Protein AF-A0A4Z1AAK5-F1 (afdb_monomer)

Structure (mmCIF, N/CA/C/O backbone):
data_AF-A0A4Z1AAK5-F1
#
_entry.id   AF-A0A4Z1AAK5-F1
#
loop_
_atom_site.group_PDB
_atom_site.id
_atom_site.type_symbol
_atom_site.label_atom_id
_atom_site.label_alt_id
_atom_site.label_comp_id
_atom_site.label_asym_id
_atom_site.label_entity_id
_atom_site.label_seq_id
_atom_site.pdbx_PDB_ins_code
_atom_site.Cartn_x
_atom_site.Cartn_y
_atom_site.Cartn_z
_atom_site.occupancy
_atom_site.B_iso_or_equiv
_atom_site.auth_seq_id
_atom_site.auth_comp_id
_atom_site.auth_asym_id
_atom_site.auth_atom_id
_atom_site.pdbx_PDB_model_num
ATOM 1 N N . MET A 1 1 ? -1.804 -6.717 3.690 1.00 73.00 1 MET A N 1
ATOM 2 C CA . MET A 1 1 ? -0.512 -7.376 3.401 1.00 73.00 1 MET A CA 1
ATOM 3 C C . MET A 1 1 ? -0.546 -8.229 2.137 1.00 73.00 1 MET A C 1
ATOM 5 O O . MET A 1 1 ? 0.458 -8.259 1.451 1.00 73.00 1 MET A O 1
ATOM 9 N N . PHE A 1 2 ? -1.682 -8.836 1.766 1.00 84.19 2 PHE A N 1
ATOM 10 C CA . PHE A 1 2 ? -1.822 -9.650 0.545 1.00 84.19 2 PHE A CA 1
ATOM 11 C C . PHE A 1 2 ? -1.191 -9.050 -0.728 1.00 84.19 2 PHE A C 1
ATOM 13 O O . PHE A 1 2 ? -0.288 -9.657 -1.293 1.00 84.19 2 PHE A O 1
ATOM 20 N N . GLY A 1 3 ? -1.591 -7.836 -1.131 1.00 85.12 3 GLY A N 1
ATOM 21 C CA . GLY A 1 3 ? -1.075 -7.220 -2.362 1.00 85.12 3 GLY A CA 1
ATOM 22 C C . GLY A 1 3 ? 0.445 -7.017 -2.378 1.00 85.12 3 GLY A C 1
ATOM 23 O O . GLY A 1 3 ? 1.056 -7.097 -3.437 1.00 85.12 3 GLY A O 1
ATOM 24 N N . PHE A 1 4 ? 1.077 -6.838 -1.211 1.00 88.38 4 PHE A N 1
ATOM 25 C CA . PHE A 1 4 ? 2.538 -6.776 -1.116 1.00 88.38 4 PHE A CA 1
ATOM 26 C C . PHE A 1 4 ? 3.176 -8.115 -1.449 1.00 88.38 4 PHE A C 1
ATOM 28 O O . PHE A 1 4 ? 4.042 -8.165 -2.310 1.00 88.38 4 PHE A O 1
ATOM 35 N N . TYR A 1 5 ? 2.730 -9.194 -0.800 1.00 91.06 5 TYR A N 1
ATOM 36 C CA . TYR A 1 5 ? 3.295 -10.522 -1.022 1.00 91.06 5 TYR A CA 1
ATOM 37 C C . TYR A 1 5 ? 3.118 -10.971 -2.466 1.00 91.06 5 TYR A C 1
ATOM 39 O O . TYR A 1 5 ? 4.067 -11.467 -3.058 1.00 91.06 5 TYR A O 1
ATOM 47 N N . LEU A 1 6 ? 1.943 -10.736 -3.056 1.00 93.06 6 LEU A N 1
ATOM 48 C CA . LEU A 1 6 ? 1.704 -11.081 -4.454 1.00 93.06 6 LEU A CA 1
ATOM 49 C C . LEU A 1 6 ? 2.644 -10.313 -5.394 1.00 93.06 6 LEU A C 1
ATOM 51 O O . LEU A 1 6 ? 3.267 -10.919 -6.260 1.00 93.06 6 LEU A O 1
ATOM 55 N N . SER A 1 7 ? 2.818 -9.007 -5.172 1.00 92.25 7 SER A N 1
ATOM 56 C CA . SER A 1 7 ? 3.770 -8.194 -5.945 1.00 92.25 7 SER A CA 1
ATOM 57 C C . SER A 1 7 ? 5.213 -8.644 -5.727 1.00 92.25 7 SER A C 1
ATOM 59 O O . SER A 1 7 ? 5.988 -8.707 -6.671 1.00 92.25 7 SER A O 1
ATOM 61 N N . PHE A 1 8 ? 5.576 -8.983 -4.491 1.00 92.56 8 PHE A N 1
ATOM 62 C CA . PHE A 1 8 ? 6.912 -9.442 -4.130 1.00 92.56 8 PHE A CA 1
ATOM 63 C C . PHE A 1 8 ? 7.251 -10.774 -4.802 1.00 92.56 8 PHE A C 1
ATOM 65 O O . PHE A 1 8 ? 8.303 -10.889 -5.422 1.00 92.56 8 PHE A O 1
ATOM 72 N N . PHE A 1 9 ? 6.349 -11.757 -4.744 1.00 94.25 9 PHE A N 1
ATOM 73 C CA . PHE A 1 9 ? 6.532 -13.031 -5.436 1.00 94.25 9 PHE A CA 1
ATOM 74 C C . PHE A 1 9 ? 6.573 -12.853 -6.949 1.00 94.25 9 PHE A C 1
ATOM 76 O O . PHE A 1 9 ? 7.401 -13.479 -7.602 1.00 94.25 9 PHE A O 1
ATOM 83 N N . TRP A 1 10 ? 5.741 -11.969 -7.504 1.00 94.19 10 TRP A N 1
ATOM 84 C CA . TRP A 1 10 ? 5.800 -11.635 -8.923 1.00 94.19 10 TRP A CA 1
ATOM 85 C C . TRP A 1 10 ? 7.179 -11.076 -9.294 1.00 94.19 10 TRP A C 1
ATOM 87 O O . TRP A 1 10 ? 7.824 -11.617 -10.189 1.00 94.19 10 TRP A O 1
ATOM 97 N N . ILE A 1 11 ? 7.676 -10.079 -8.554 1.00 92.94 11 ILE A N 1
ATOM 98 C CA . ILE A 1 11 ? 9.017 -9.513 -8.756 1.00 92.94 11 ILE A CA 1
ATOM 99 C C . ILE A 1 11 ? 10.083 -10.610 -8.689 1.00 92.94 11 ILE A C 1
ATOM 101 O O . ILE A 1 11 ? 10.937 -10.690 -9.570 1.00 92.94 11 ILE A O 1
ATOM 105 N N . LEU A 1 12 ? 10.006 -11.480 -7.683 1.00 93.00 12 LEU A N 1
ATOM 106 C CA . LEU A 1 12 ? 10.970 -12.552 -7.463 1.00 93.00 12 LEU A CA 1
ATOM 107 C C . LEU A 1 12 ? 10.991 -13.534 -8.641 1.00 93.00 12 LEU A C 1
ATOM 109 O O . LEU A 1 12 ? 12.062 -13.824 -9.160 1.00 93.00 12 LEU A O 1
ATOM 113 N N . ILE A 1 13 ? 9.825 -13.959 -9.135 1.00 92.12 13 ILE A N 1
ATOM 114 C CA . ILE A 1 13 ? 9.711 -14.811 -10.329 1.00 92.12 13 ILE A CA 1
ATOM 115 C C . ILE A 1 13 ? 10.283 -14.101 -11.562 1.00 92.12 13 ILE A C 1
ATOM 117 O O . ILE A 1 13 ? 11.046 -14.702 -12.316 1.00 92.12 13 ILE A O 1
ATOM 121 N N . THR A 1 14 ? 9.960 -12.819 -11.768 1.00 90.19 14 THR A N 1
ATOM 122 C CA . THR A 1 14 ? 10.476 -12.062 -12.921 1.00 90.19 14 THR A CA 1
ATOM 123 C C . THR A 1 14 ? 11.981 -11.846 -12.869 1.00 90.19 14 THR A C 1
ATOM 125 O O . THR A 1 14 ? 12.604 -11.791 -13.922 1.00 90.19 14 THR A O 1
ATOM 128 N N . LEU A 1 15 ? 12.576 -11.763 -11.678 1.00 91.38 15 LEU A N 1
ATOM 129 C CA . LEU A 1 15 ? 14.010 -11.537 -11.499 1.00 91.38 15 LEU A CA 1
ATOM 130 C C . LEU A 1 15 ? 14.851 -12.746 -11.935 1.00 91.38 15 LEU A C 1
ATOM 132 O O . LEU A 1 15 ? 15.980 -12.571 -12.380 1.00 91.38 15 LEU A O 1
ATOM 136 N N . PHE A 1 16 ? 14.290 -13.958 -11.871 1.00 91.06 16 PHE A N 1
ATOM 137 C CA . PHE A 1 16 ? 14.925 -15.179 -12.383 1.00 91.06 16 PHE A CA 1
ATOM 138 C C . PHE A 1 16 ? 14.663 -15.435 -13.877 1.00 91.06 16 PHE A C 1
ATOM 140 O O . PHE A 1 16 ? 15.160 -16.416 -14.428 1.00 91.06 16 PHE A O 1
ATOM 147 N N . SER A 1 17 ? 13.890 -14.576 -14.547 1.00 90.44 17 SER A N 1
ATOM 148 C CA . SER A 1 17 ? 13.634 -14.691 -15.983 1.00 90.44 17 SER A CA 1
ATOM 149 C C . SER A 1 17 ? 14.787 -14.107 -16.797 1.00 90.44 17 SER A C 1
ATOM 151 O O . SER A 1 17 ? 15.288 -13.024 -16.500 1.00 90.44 17 SER A O 1
ATOM 153 N N . SER A 1 18 ? 15.148 -14.766 -17.899 1.00 87.50 18 SER A N 1
ATOM 154 C CA . SER A 1 18 ? 16.110 -14.236 -18.876 1.00 87.50 18 SER A CA 1
ATOM 155 C C . SER A 1 18 ? 15.623 -12.962 -19.579 1.00 87.50 18 SER A C 1
ATOM 157 O O . SER A 1 18 ? 16.427 -12.238 -20.156 1.00 87.50 18 SER A O 1
ATOM 159 N N . ALA A 1 19 ? 14.321 -12.667 -19.514 1.00 88.31 19 ALA A N 1
ATOM 160 C CA . ALA A 1 19 ? 13.714 -11.459 -20.071 1.00 88.31 19 ALA A CA 1
ATOM 161 C C . ALA A 1 19 ? 13.717 -10.262 -19.097 1.00 88.31 19 ALA A C 1
ATOM 163 O O . ALA A 1 19 ? 13.088 -9.237 -19.378 1.00 88.31 19 ALA A O 1
ATOM 164 N N . PHE A 1 20 ? 14.377 -10.378 -17.939 1.00 92.19 20 PHE A N 1
ATOM 165 C CA . PHE A 1 20 ? 14.402 -9.307 -16.952 1.00 92.19 20 PHE A CA 1
ATOM 166 C C . PHE A 1 20 ? 15.165 -8.080 -17.465 1.00 92.19 20 PHE A C 1
ATOM 168 O O . PHE A 1 20 ? 16.324 -8.142 -17.864 1.00 92.19 20 PHE A O 1
ATOM 175 N N . SER A 1 21 ? 14.498 -6.936 -17.394 1.00 91.75 21 SER A N 1
ATOM 176 C CA . SER A 1 21 ? 15.022 -5.620 -17.747 1.00 91.75 21 SER A CA 1
ATOM 177 C C . SER A 1 21 ? 14.728 -4.641 -16.616 1.00 91.75 21 SER A C 1
ATOM 179 O O . SER A 1 21 ? 13.571 -4.377 -16.282 1.00 91.75 21 SER A O 1
ATOM 181 N N . TRP A 1 22 ? 15.778 -4.109 -15.995 1.00 87.62 22 TRP A N 1
ATOM 182 C CA . TRP A 1 22 ? 15.642 -3.049 -15.001 1.00 87.62 22 TRP A CA 1
ATOM 183 C C . TRP A 1 22 ? 15.500 -1.688 -15.698 1.00 87.62 22 TRP A C 1
ATOM 185 O O . TRP A 1 22 ? 16.298 -1.409 -16.593 1.00 87.62 22 TRP A O 1
ATOM 195 N N . PRO A 1 23 ? 14.565 -0.805 -15.291 1.00 89.88 23 PRO A N 1
ATOM 196 C CA . PRO A 1 23 ? 13.531 -0.951 -14.254 1.00 89.88 23 PRO A CA 1
ATOM 197 C C . PRO A 1 23 ? 12.174 -1.442 -14.799 1.00 89.88 23 PRO A C 1
ATOM 199 O O . PRO A 1 23 ? 11.232 -1.653 -14.034 1.00 89.88 23 PRO A O 1
ATOM 202 N N . THR A 1 24 ? 12.056 -1.627 -16.114 1.00 90.50 24 THR A N 1
ATOM 203 C CA . THR A 1 24 ? 10.810 -1.911 -16.847 1.00 90.50 24 THR A CA 1
ATOM 204 C C . THR A 1 24 ? 10.061 -3.143 -16.350 1.00 90.50 24 THR A C 1
ATOM 206 O O . THR A 1 24 ? 8.837 -3.123 -16.247 1.00 90.50 24 THR A O 1
ATOM 209 N N . SER A 1 25 ? 10.777 -4.195 -15.961 1.00 91.88 25 SER A N 1
ATOM 210 C CA . SER A 1 25 ? 10.184 -5.443 -15.461 1.00 91.88 25 SER A CA 1
ATOM 211 C C . SER A 1 25 ? 9.523 -5.299 -14.087 1.00 91.88 25 SER A C 1
ATOM 213 O O . SER A 1 25 ? 8.700 -6.130 -13.714 1.00 91.88 25 SER A O 1
ATOM 215 N N . LEU A 1 26 ? 9.836 -4.234 -13.342 1.00 92.56 26 LEU A N 1
ATOM 216 C CA . LEU A 1 26 ? 9.198 -3.936 -12.058 1.00 92.56 26 LEU A CA 1
ATOM 217 C C . LEU A 1 26 ? 7.925 -3.099 -12.194 1.00 92.56 26 LEU A C 1
ATOM 219 O O . LEU A 1 26 ? 7.155 -3.014 -11.238 1.00 92.56 26 LEU A O 1
ATOM 223 N N . ILE A 1 27 ? 7.674 -2.501 -13.361 1.00 92.62 27 ILE A N 1
ATOM 224 C CA . ILE A 1 27 ? 6.512 -1.633 -13.571 1.00 92.62 27 ILE A CA 1
ATOM 225 C C . ILE A 1 27 ? 5.195 -2.402 -13.355 1.00 92.62 27 ILE A C 1
ATOM 227 O O . ILE A 1 27 ? 4.399 -1.941 -12.536 1.00 92.62 27 ILE A O 1
ATOM 231 N N . PRO A 1 28 ? 4.950 -3.579 -13.975 1.00 93.94 28 PRO A N 1
ATOM 232 C CA . PRO A 1 28 ? 3.685 -4.296 -13.791 1.00 93.94 28 PRO A CA 1
ATOM 233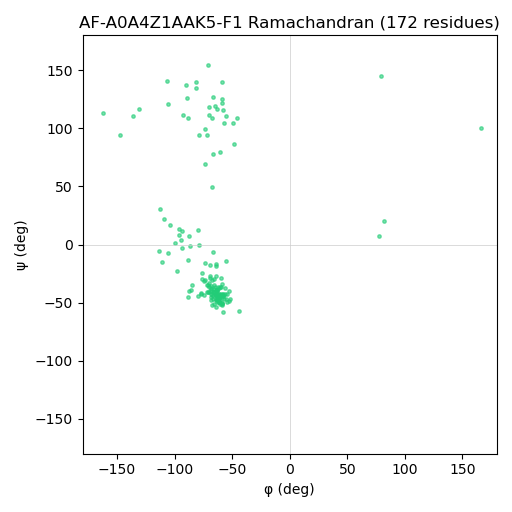 C C . PRO A 1 28 ? 3.357 -4.674 -12.332 1.00 93.94 28 PRO A C 1
ATOM 235 O O . PRO A 1 28 ? 2.258 -4.340 -11.874 1.00 93.94 28 PRO A O 1
ATOM 238 N N . PRO A 1 29 ? 4.262 -5.310 -11.552 1.00 94.50 29 PRO A N 1
ATOM 239 C CA . PRO A 1 29 ? 3.951 -5.653 -10.166 1.00 94.50 29 PRO A CA 1
ATOM 240 C C . PRO A 1 29 ? 3.770 -4.413 -9.282 1.00 94.50 29 PRO A C 1
ATOM 242 O O . PRO A 1 29 ? 2.908 -4.411 -8.404 1.00 94.50 29 PRO A O 1
ATOM 245 N N . LEU A 1 30 ? 4.518 -3.330 -9.519 1.00 94.25 30 LEU A N 1
ATOM 246 C CA . LEU A 1 30 ? 4.358 -2.086 -8.759 1.00 94.25 30 LEU A CA 1
ATOM 247 C C . LEU A 1 30 ? 3.094 -1.312 -9.142 1.00 94.25 30 LEU A C 1
ATOM 249 O O . LEU A 1 30 ? 2.486 -0.676 -8.282 1.00 94.25 30 LEU A O 1
ATOM 253 N N . GLN A 1 31 ? 2.649 -1.407 -10.394 1.00 95.00 31 GLN A N 1
ATOM 254 C CA . GLN A 1 31 ? 1.377 -0.852 -10.842 1.00 95.00 31 GLN A CA 1
ATOM 255 C C . GLN A 1 31 ? 0.201 -1.585 -10.190 1.00 95.00 31 GLN A C 1
ATOM 257 O O . GLN A 1 31 ? -0.719 -0.939 -9.682 1.00 95.00 31 GLN A O 1
ATOM 262 N N . PHE A 1 32 ? 0.245 -2.920 -10.137 1.00 95.25 32 PHE A N 1
ATOM 263 C CA . PHE A 1 32 ? -0.723 -3.702 -9.366 1.00 95.25 32 PHE A CA 1
ATOM 264 C C . PHE A 1 32 ? -0.724 -3.272 -7.895 1.00 95.25 32 PHE A C 1
ATOM 266 O O . PHE A 1 32 ? -1.784 -3.009 -7.325 1.00 95.25 32 PHE A O 1
ATOM 273 N N . LEU A 1 33 ? 0.460 -3.134 -7.292 1.00 94.81 33 LEU A N 1
ATOM 274 C CA . LEU A 1 33 ? 0.605 -2.702 -5.908 1.00 94.81 33 LEU A CA 1
ATOM 275 C C . LEU A 1 33 ? -0.020 -1.319 -5.668 1.00 94.81 33 LEU A C 1
ATOM 277 O O . LEU A 1 33 ? -0.725 -1.142 -4.671 1.00 94.81 33 LEU A O 1
ATOM 281 N N . PHE A 1 34 ? 0.199 -0.358 -6.569 1.00 95.25 34 PHE A N 1
ATOM 282 C CA . PHE A 1 34 ? -0.397 0.977 -6.491 1.00 95.25 34 PHE A CA 1
ATOM 283 C C . PHE A 1 34 ? -1.927 0.898 -6.469 1.00 95.25 34 PHE A C 1
ATOM 285 O O . PHE A 1 34 ? -2.550 1.329 -5.498 1.00 95.25 34 PHE A O 1
ATOM 292 N N . TRP A 1 35 ? -2.533 0.287 -7.492 1.00 95.12 35 TRP A N 1
ATOM 293 C CA . TRP A 1 35 ? -3.992 0.206 -7.615 1.00 95.12 35 TRP A CA 1
ATOM 294 C C . TRP A 1 35 ? -4.631 -0.585 -6.485 1.00 95.12 35 TRP A C 1
ATOM 296 O O . TRP A 1 35 ? -5.662 -0.178 -5.948 1.00 95.12 35 TRP A O 1
ATOM 306 N N . TRP A 1 36 ? -3.987 -1.675 -6.068 1.00 93.75 36 TRP A N 1
ATOM 307 C CA . TRP A 1 36 ? -4.439 -2.455 -4.930 1.00 93.75 36 TRP A CA 1
ATOM 308 C C . TRP A 1 36 ? -4.493 -1.602 -3.660 1.00 93.75 36 TRP A C 1
ATOM 310 O O . TRP A 1 36 ? -5.516 -1.567 -2.980 1.00 93.75 36 TRP A O 1
ATOM 320 N N . ASN A 1 37 ? -3.425 -0.871 -3.326 1.00 92.94 37 ASN A N 1
ATOM 321 C CA . ASN A 1 37 ? -3.450 -0.027 -2.130 1.00 92.94 37 ASN A CA 1
ATOM 322 C C . ASN A 1 37 ? -4.385 1.179 -2.293 1.00 92.94 37 ASN A C 1
ATOM 324 O O . ASN A 1 37 ? -5.021 1.559 -1.313 1.00 92.94 37 ASN A O 1
ATOM 328 N N . PHE A 1 38 ? -4.521 1.746 -3.493 1.00 93.81 38 PHE A N 1
ATOM 329 C CA . PHE A 1 38 ? -5.398 2.889 -3.755 1.00 93.81 38 PHE A CA 1
ATOM 330 C C . PHE A 1 38 ? -6.869 2.533 -3.524 1.00 93.81 38 PHE A C 1
ATOM 332 O O . PHE A 1 38 ? -7.537 3.167 -2.707 1.00 93.81 38 PHE A O 1
ATOM 339 N N . ILE A 1 39 ? -7.348 1.463 -4.166 1.00 93.25 39 ILE A N 1
ATOM 340 C CA . ILE A 1 39 ? -8.741 1.010 -4.072 1.00 93.25 39 ILE A CA 1
ATOM 341 C C . ILE A 1 39 ? -9.090 0.647 -2.625 1.00 93.25 39 ILE A C 1
ATOM 343 O O . ILE A 1 39 ? -10.083 1.130 -2.082 1.00 93.25 39 ILE A O 1
ATOM 347 N N . PHE A 1 40 ? -8.252 -0.154 -1.960 1.00 89.62 40 PHE A N 1
ATOM 348 C CA . PHE A 1 40 ? -8.506 -0.540 -0.569 1.00 89.62 40 PHE A CA 1
ATOM 349 C C . PHE A 1 40 ? -8.460 0.648 0.394 1.00 89.62 40 PHE A C 1
ATOM 351 O O . PHE A 1 40 ? -9.249 0.696 1.337 1.00 89.62 40 PHE A O 1
ATOM 358 N N . SER A 1 41 ? -7.565 1.611 0.168 1.00 89.38 41 SER A N 1
ATOM 359 C CA . SER A 1 41 ? -7.501 2.816 1.000 1.00 89.38 41 SER A CA 1
ATOM 360 C C . SER A 1 41 ? -8.729 3.698 0.808 1.00 89.38 41 SER A C 1
ATOM 362 O O . SER A 1 41 ? -9.253 4.211 1.794 1.00 89.38 41 SER A O 1
ATOM 364 N N . ALA A 1 42 ? -9.233 3.819 -0.422 1.00 91.19 42 ALA A N 1
ATOM 365 C CA . ALA A 1 42 ? -10.466 4.542 -0.711 1.00 91.19 42 ALA A CA 1
ATOM 366 C C . ALA A 1 42 ? -11.670 3.906 0.003 1.00 91.19 42 ALA A C 1
ATOM 368 O O . ALA A 1 42 ? -12.384 4.598 0.728 1.00 91.19 42 ALA A O 1
ATOM 369 N N . PHE A 1 43 ? -11.845 2.583 -0.106 1.00 88.88 43 PHE A N 1
ATOM 370 C CA . PHE A 1 43 ? -12.899 1.868 0.624 1.00 88.88 43 PHE A CA 1
ATOM 371 C C . PHE A 1 43 ? -12.788 2.051 2.140 1.00 88.88 43 PHE A C 1
ATOM 373 O O . PHE A 1 43 ? -13.791 2.281 2.814 1.00 88.88 43 PHE A O 1
ATOM 380 N N . TRP A 1 44 ? -11.571 1.981 2.684 1.00 84.31 44 TRP A N 1
ATOM 381 C CA . TRP A 1 44 ? -11.343 2.156 4.115 1.00 84.31 44 TRP A CA 1
ATOM 382 C C . TRP A 1 44 ? -11.668 3.575 4.598 1.00 84.31 44 TRP A C 1
ATOM 384 O O . TRP A 1 44 ? -12.295 3.735 5.644 1.00 84.31 44 TRP A O 1
ATOM 394 N N . LEU A 1 45 ? -11.300 4.605 3.830 1.00 86.31 45 LEU A N 1
ATOM 395 C CA . LEU A 1 45 ? -11.636 5.998 4.139 1.00 86.31 45 LEU A CA 1
ATOM 396 C C . LEU A 1 45 ? -13.143 6.249 4.098 1.00 86.31 45 LEU A C 1
ATOM 398 O O . LEU A 1 45 ? -13.674 6.879 5.012 1.00 86.31 45 LEU A O 1
ATOM 402 N N . VAL A 1 46 ? -13.838 5.716 3.089 1.00 85.38 46 VAL A N 1
ATOM 403 C CA . VAL A 1 46 ? -15.306 5.778 3.012 1.00 85.38 46 VAL A CA 1
ATOM 404 C C . VAL A 1 46 ? -15.928 5.128 4.244 1.00 85.38 46 VAL A C 1
ATOM 406 O O . VAL A 1 46 ? -16.822 5.703 4.863 1.00 85.38 46 VAL A O 1
ATOM 409 N N . LEU A 1 47 ? -15.419 3.965 4.652 1.00 79.50 47 LEU A N 1
ATOM 410 C CA . LEU A 1 47 ? -15.905 3.274 5.838 1.00 79.50 47 LEU A CA 1
ATOM 411 C C . LEU A 1 47 ? -15.685 4.106 7.111 1.00 79.50 47 LEU A C 1
ATOM 413 O O . LEU A 1 47 ? -16.613 4.244 7.904 1.00 79.50 47 LEU A O 1
ATOM 417 N N . ILE A 1 48 ? -14.503 4.705 7.295 1.00 78.12 48 ILE A N 1
ATOM 418 C CA . ILE A 1 48 ? -14.238 5.616 8.422 1.00 78.12 48 ILE A CA 1
ATOM 419 C C . ILE A 1 48 ? -15.219 6.790 8.410 1.00 78.12 48 ILE A C 1
ATOM 421 O O . ILE A 1 48 ? -15.759 7.137 9.456 1.00 78.12 48 ILE A O 1
ATOM 425 N N . PHE A 1 49 ? -15.475 7.388 7.248 1.00 79.88 49 PHE A N 1
ATOM 426 C CA . PHE A 1 49 ? -16.391 8.518 7.123 1.00 79.88 49 PHE A CA 1
ATOM 427 C C . PHE A 1 49 ? -17.812 8.127 7.552 1.00 79.88 49 PHE A C 1
ATOM 429 O O . PHE A 1 49 ? -18.396 8.753 8.430 1.00 79.88 49 PHE A O 1
ATOM 436 N N . ILE A 1 50 ? -18.334 7.017 7.030 1.00 78.06 50 ILE A N 1
ATOM 437 C CA . ILE A 1 50 ? -19.642 6.467 7.419 1.00 78.06 50 ILE A CA 1
ATOM 438 C C . ILE A 1 50 ? -19.732 6.255 8.939 1.00 78.06 50 ILE A C 1
ATOM 440 O O . ILE A 1 50 ? -20.742 6.564 9.575 1.00 78.06 50 ILE A O 1
ATOM 444 N N . VAL A 1 51 ? -18.661 5.724 9.519 1.00 72.38 51 VAL A N 1
ATOM 445 C CA . VAL A 1 51 ? -18.550 5.417 10.943 1.00 72.38 51 VAL A CA 1
ATOM 446 C C . VAL A 1 51 ? -18.522 6.695 11.801 1.00 72.38 51 VAL A C 1
ATOM 448 O O . VAL A 1 51 ? -19.242 6.765 12.795 1.00 72.38 51 VAL A O 1
ATOM 451 N N . VAL A 1 52 ? -17.741 7.712 11.416 1.00 70.31 52 VAL A N 1
ATOM 452 C CA . VAL A 1 52 ? -17.586 8.987 12.148 1.00 70.31 52 VAL A CA 1
ATOM 453 C C . VAL A 1 52 ? -18.845 9.851 12.073 1.00 70.31 52 VAL A C 1
ATOM 455 O O . VAL A 1 52 ? -19.251 10.420 13.081 1.00 70.31 52 VAL A O 1
ATOM 458 N N . PHE A 1 53 ? -19.505 9.918 10.914 1.00 71.56 53 PHE A N 1
ATOM 459 C CA . PHE A 1 53 ? -20.715 10.729 10.718 1.00 71.56 53 PHE A CA 1
ATOM 460 C C . PHE A 1 53 ? -21.999 10.072 11.260 1.00 71.56 53 PHE A C 1
ATOM 462 O O . PHE A 1 53 ? -23.102 10.531 10.977 1.00 71.56 53 PHE A O 1
ATOM 469 N N . GLY A 1 54 ? -21.890 9.006 12.060 1.00 63.38 54 GLY A N 1
ATOM 470 C CA . GLY A 1 54 ? -23.030 8.456 12.799 1.00 63.38 54 GLY A CA 1
ATOM 471 C C . GLY A 1 54 ? -24.005 7.611 11.971 1.00 63.38 54 GLY A C 1
ATOM 472 O O . GLY A 1 54 ? -25.002 7.130 12.508 1.00 63.38 54 GLY A O 1
ATOM 473 N N . LEU A 1 55 ? -23.688 7.310 10.707 1.00 60.31 55 LEU A N 1
ATOM 474 C CA . LEU A 1 55 ? -24.418 6.319 9.899 1.00 60.31 55 LEU A CA 1
ATOM 475 C C . LEU A 1 55 ? -24.250 4.882 10.433 1.00 60.31 55 LEU A C 1
ATOM 477 O O . LEU A 1 55 ? -24.929 3.961 9.980 1.00 60.31 55 LEU A O 1
ATOM 481 N N . LEU A 1 56 ? -23.396 4.688 11.443 1.00 58.84 56 LEU A N 1
ATOM 482 C CA . LEU A 1 56 ? -23.159 3.419 12.127 1.00 58.84 56 LEU A CA 1
ATOM 483 C C . LEU A 1 56 ? -24.453 2.767 12.644 1.00 58.84 56 LEU A C 1
ATOM 485 O O . LEU A 1 56 ? -24.621 1.557 12.511 1.00 58.84 56 LEU A O 1
ATOM 489 N N . GLY A 1 57 ? -25.386 3.559 13.186 1.00 58.53 57 GLY A N 1
ATOM 490 C CA . GLY A 1 57 ? -26.667 3.052 13.696 1.00 58.53 57 GLY A CA 1
ATOM 491 C C . GLY A 1 57 ? -27.599 2.523 12.600 1.00 58.53 57 GLY A C 1
ATOM 492 O O . GLY A 1 57 ? -28.348 1.576 12.832 1.00 58.53 57 GLY A O 1
ATOM 493 N N . PHE A 1 58 ? -27.521 3.093 11.394 1.00 63.38 58 PHE A N 1
ATOM 494 C CA . PHE A 1 58 ? -28.278 2.636 10.228 1.00 63.38 58 PHE A CA 1
ATOM 495 C C . PHE A 1 58 ? -27.623 1.408 9.581 1.00 63.38 58 PHE A C 1
ATOM 497 O O . PHE A 1 58 ? -28.307 0.424 9.310 1.00 63.38 58 PHE A O 1
ATOM 504 N N . LEU A 1 59 ? -26.295 1.409 9.410 1.00 59.06 59 LEU A N 1
ATOM 505 C CA . LEU A 1 59 ? -25.578 0.277 8.812 1.00 59.06 59 LEU A CA 1
ATOM 506 C C . LEU A 1 59 ? -25.557 -0.980 9.693 1.00 59.06 59 LEU A C 1
ATOM 508 O O . LEU A 1 59 ? -25.538 -2.081 9.151 1.00 59.06 59 LEU A O 1
ATOM 512 N N . LEU A 1 60 ? -25.607 -0.850 11.026 1.00 58.94 60 LEU A N 1
ATOM 513 C CA . LEU A 1 60 ? -25.716 -1.999 11.940 1.00 58.94 60 LEU A CA 1
ATOM 514 C C . LEU A 1 60 ? -27.027 -2.786 11.771 1.00 58.94 60 LEU A C 1
ATOM 516 O O . LEU A 1 60 ? -27.086 -3.940 12.187 1.00 58.94 60 LEU A O 1
ATOM 520 N N . ARG A 1 61 ? -28.066 -2.201 11.152 1.00 65.06 61 ARG A N 1
ATOM 521 C CA . ARG A 1 61 ? -29.307 -2.923 10.813 1.00 65.06 61 ARG A CA 1
ATOM 522 C C . ARG A 1 61 ? -29.135 -3.878 9.632 1.00 65.06 61 ARG A C 1
ATOM 524 O O . ARG A 1 61 ? -29.983 -4.740 9.431 1.00 65.06 61 ARG A O 1
ATOM 531 N N . ILE A 1 62 ? -28.059 -3.737 8.857 1.00 68.75 62 ILE A N 1
ATOM 532 C CA . ILE A 1 62 ? -27.735 -4.639 7.754 1.00 68.75 62 ILE A CA 1
ATOM 533 C C . ILE A 1 62 ? -26.806 -5.731 8.312 1.00 68.75 62 ILE A C 1
ATOM 535 O O . ILE A 1 62 ? -25.655 -5.432 8.641 1.00 68.75 62 ILE A O 1
ATOM 539 N N . PRO A 1 63 ? -27.255 -6.998 8.413 1.00 59.97 63 PRO A N 1
ATOM 540 C CA . PRO A 1 63 ? -26.538 -8.045 9.150 1.00 59.97 63 PRO A CA 1
ATOM 541 C C . PRO A 1 63 ? -25.113 -8.304 8.632 1.00 59.97 63 PRO A C 1
ATOM 543 O O . PRO A 1 63 ? -24.202 -8.541 9.420 1.00 59.97 63 PRO A O 1
ATOM 546 N N . VAL A 1 64 ? -24.886 -8.177 7.321 1.00 66.62 64 VAL A N 1
ATOM 547 C CA . VAL A 1 64 ? -23.563 -8.379 6.699 1.00 66.62 64 VAL A CA 1
ATOM 548 C C . VAL A 1 64 ? -22.582 -7.251 7.047 1.00 66.62 64 VAL A C 1
ATOM 550 O O . VAL A 1 64 ? -21.414 -7.502 7.339 1.00 66.62 64 VAL A O 1
ATOM 553 N N . LEU A 1 65 ? -23.050 -6.000 7.053 1.00 64.94 65 LEU A N 1
ATOM 554 C CA . LEU A 1 65 ? -22.217 -4.834 7.369 1.00 64.94 65 LEU A CA 1
ATOM 555 C C . LEU A 1 65 ? -21.964 -4.727 8.876 1.00 64.94 65 LEU A C 1
ATOM 557 O O . LEU A 1 65 ? -20.895 -4.277 9.289 1.00 64.94 65 LEU A O 1
ATOM 561 N N . GLY A 1 66 ? -22.907 -5.206 9.692 1.00 63.25 66 GLY A N 1
ATOM 562 C CA . GLY A 1 66 ? -22.787 -5.225 11.144 1.00 63.25 66 GLY A CA 1
ATOM 563 C C . GLY A 1 66 ? -21.563 -5.991 11.642 1.00 63.25 66 GLY A C 1
ATOM 564 O O . GLY A 1 66 ? -20.839 -5.465 12.481 1.00 63.25 66 GLY A O 1
ATOM 565 N N . ILE A 1 67 ? -21.266 -7.164 11.072 1.00 67.25 67 ILE A N 1
ATOM 566 C CA . ILE A 1 67 ? -20.114 -7.993 11.477 1.00 67.25 67 ILE A CA 1
ATOM 567 C C . ILE A 1 67 ? -18.782 -7.269 11.209 1.00 67.25 67 ILE A C 1
ATOM 569 O O . ILE A 1 67 ? -17.897 -7.248 12.065 1.00 67.25 67 ILE A O 1
ATOM 573 N N . LEU A 1 68 ? -18.646 -6.620 10.045 1.00 64.69 68 LEU A N 1
ATOM 574 C CA . LEU A 1 68 ? -17.448 -5.846 9.685 1.00 64.69 68 LEU A CA 1
ATOM 575 C C . LEU A 1 68 ? -17.271 -4.607 10.574 1.00 64.69 68 LEU A C 1
ATOM 577 O O . LEU A 1 68 ? -16.160 -4.295 11.006 1.00 64.69 68 LEU A O 1
ATOM 581 N N . LEU A 1 69 ? -18.367 -3.908 10.870 1.00 66.44 69 LEU A N 1
ATOM 582 C CA . LEU A 1 69 ? -18.366 -2.684 11.675 1.00 66.44 69 LEU A CA 1
ATOM 583 C C . LEU A 1 69 ? -18.203 -2.961 13.175 1.00 66.44 69 LEU A C 1
ATOM 585 O O . LEU A 1 69 ? -17.702 -2.105 13.908 1.00 66.44 69 LEU A O 1
ATOM 589 N N . GLN A 1 70 ? -18.574 -4.154 13.642 1.00 67.06 70 GLN A N 1
ATOM 590 C CA . GLN A 1 70 ? -18.468 -4.547 15.046 1.00 67.06 70 GLN A CA 1
ATOM 591 C C . GLN A 1 70 ? -17.017 -4.557 15.537 1.00 67.06 70 GLN A C 1
ATOM 593 O O . GLN A 1 70 ? -16.746 -4.110 16.650 1.00 67.06 70 GLN A O 1
ATOM 598 N N . GLY A 1 71 ? -16.065 -4.962 14.690 1.00 67.94 71 GLY A N 1
ATOM 599 C CA . GLY A 1 71 ? -14.640 -4.905 15.028 1.00 67.94 71 GLY A CA 1
ATOM 600 C C . GLY A 1 71 ? -14.142 -3.480 15.295 1.00 67.94 71 GLY A C 1
ATOM 601 O O . GLY A 1 71 ? -13.354 -3.257 16.213 1.00 67.94 71 GLY A O 1
ATOM 602 N N . ILE A 1 72 ? -14.640 -2.499 14.537 1.00 67.31 72 ILE A N 1
ATOM 603 C CA . ILE A 1 72 ? -14.291 -1.082 14.716 1.00 67.31 72 ILE A CA 1
ATOM 604 C C . ILE A 1 72 ? -14.983 -0.523 15.951 1.00 67.31 72 ILE A C 1
ATOM 606 O O . ILE A 1 72 ? -14.342 0.150 16.754 1.00 67.31 72 ILE A O 1
ATOM 610 N N . ARG A 1 73 ? -16.266 -0.851 16.141 1.00 68.25 73 ARG A N 1
ATOM 611 C CA . ARG A 1 73 ? -17.024 -0.459 17.331 1.00 68.25 73 ARG A CA 1
ATOM 612 C C . ARG A 1 73 ? -16.312 -0.911 18.604 1.00 68.25 73 ARG A C 1
ATOM 614 O O . ARG A 1 73 ? -16.089 -0.084 19.481 1.00 68.25 73 ARG A O 1
ATOM 621 N N . ASN A 1 74 ? -15.898 -2.173 18.694 1.00 68.81 74 ASN A N 1
ATOM 622 C CA . ASN A 1 74 ? -15.207 -2.689 19.878 1.00 68.81 74 ASN A CA 1
ATOM 623 C C . ASN A 1 74 ? -13.886 -1.943 20.135 1.00 68.81 74 ASN A C 1
ATOM 625 O O . ASN A 1 74 ? -13.650 -1.476 21.245 1.00 68.81 74 ASN A O 1
ATOM 629 N N . GLN A 1 75 ? -13.080 -1.715 19.093 1.00 64.50 75 GLN A N 1
ATOM 630 C CA . GLN A 1 75 ? -11.808 -0.985 19.209 1.00 64.50 75 GLN A CA 1
ATOM 631 C C . GLN A 1 75 ? -11.981 0.473 19.646 1.00 64.50 75 GLN A C 1
ATOM 633 O O . GLN A 1 75 ? -11.198 0.991 20.440 1.00 64.50 75 GLN A O 1
ATOM 638 N N . VAL A 1 76 ? -13.009 1.142 19.130 1.00 66.81 76 VAL A N 1
ATOM 639 C CA . VAL A 1 76 ? -13.370 2.503 19.529 1.00 66.81 76 VAL A CA 1
ATOM 640 C C . VAL A 1 76 ? -13.843 2.544 20.982 1.00 66.81 76 VAL A C 1
ATOM 642 O O . VAL A 1 76 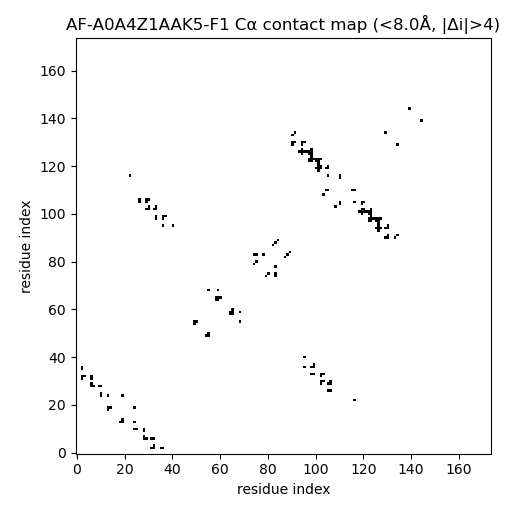? -13.520 3.493 21.691 1.00 66.81 76 VAL A O 1
ATOM 645 N N . THR A 1 77 ? -14.584 1.527 21.429 1.00 67.56 77 THR A N 1
ATOM 646 C CA . THR A 1 77 ? -15.109 1.455 22.801 1.00 67.56 77 THR A CA 1
ATOM 647 C C . THR A 1 77 ? -13.980 1.258 23.822 1.00 67.56 77 THR A C 1
ATOM 649 O O . THR A 1 77 ? -14.027 1.844 24.896 1.00 67.56 77 THR A O 1
ATOM 652 N N . GLU A 1 78 ? -12.935 0.499 23.473 1.00 67.00 78 GLU A N 1
ATOM 653 C CA . GLU A 1 78 ? -11.766 0.259 24.336 1.00 67.00 78 GLU A CA 1
ATOM 654 C C . GLU A 1 78 ? -10.780 1.440 24.390 1.00 67.00 78 GLU A C 1
ATOM 656 O O . GLU A 1 78 ? -10.254 1.772 25.449 1.00 67.00 78 GLU A O 1
ATOM 661 N N . ILE A 1 79 ? -10.488 2.068 23.245 1.00 66.62 79 ILE A N 1
ATOM 662 C CA . ILE A 1 79 ? -9.407 3.067 23.122 1.00 66.62 79 ILE A CA 1
ATOM 663 C C . ILE A 1 79 ? -9.942 4.507 23.212 1.00 66.62 79 ILE A C 1
ATOM 665 O O . ILE A 1 79 ? -9.202 5.436 23.551 1.00 66.62 79 ILE A O 1
ATOM 669 N N . GLY A 1 80 ? -11.229 4.701 22.922 1.00 67.62 80 GLY A N 1
ATOM 670 C CA . GLY A 1 80 ? -11.853 6.003 22.735 1.00 67.62 80 GLY A CA 1
ATOM 671 C C . GLY A 1 80 ? -11.580 6.584 21.343 1.00 67.62 80 GLY A C 1
ATOM 672 O O . GLY A 1 80 ? -10.491 6.442 20.778 1.00 67.62 80 GLY A O 1
ATOM 673 N N . TRP A 1 81 ? -12.573 7.292 20.793 1.00 67.62 81 TRP A N 1
ATOM 674 C CA . TRP A 1 81 ? -12.528 7.884 19.449 1.00 67.62 81 TRP A CA 1
ATOM 675 C C . TRP A 1 81 ? -11.285 8.738 19.192 1.00 67.62 81 TRP A C 1
ATOM 677 O O . TRP A 1 81 ? -10.622 8.562 18.175 1.00 67.62 81 TRP A O 1
ATOM 687 N N . ALA A 1 82 ? -10.928 9.629 20.120 1.00 67.25 82 ALA A N 1
ATOM 688 C CA . ALA A 1 82 ? -9.817 10.559 19.926 1.00 67.25 82 ALA A CA 1
ATOM 689 C C . ALA A 1 82 ? -8.470 9.837 19.743 1.00 67.25 82 ALA A C 1
ATOM 691 O O . ALA A 1 82 ? -7.729 10.121 18.804 1.00 67.25 82 ALA A O 1
ATOM 692 N N . LYS A 1 83 ? -8.169 8.848 20.594 1.00 68.62 83 LYS A N 1
ATOM 693 C CA . LYS A 1 83 ? -6.928 8.063 20.498 1.00 68.62 83 LYS A CA 1
ATOM 694 C C . LYS A 1 83 ? -6.940 7.116 19.298 1.00 68.62 83 LYS A C 1
ATOM 696 O O . LYS A 1 83 ? -5.897 6.925 18.673 1.00 68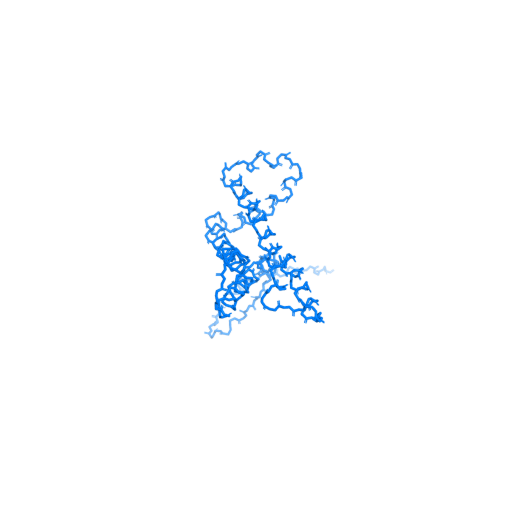.62 83 LYS A O 1
ATOM 701 N N . PHE A 1 84 ? -8.102 6.559 18.949 1.00 70.44 84 PHE A N 1
ATOM 702 C CA . PHE A 1 84 ? -8.266 5.735 17.751 1.00 70.44 84 PHE A CA 1
ATOM 703 C C . PHE A 1 84 ? -7.957 6.531 16.473 1.00 70.44 84 PHE A C 1
ATOM 705 O O . PHE A 1 84 ? -7.163 6.077 15.648 1.00 70.44 84 PHE A O 1
ATOM 712 N N . LEU A 1 85 ? -8.521 7.735 16.336 1.00 70.56 85 LEU A N 1
ATOM 713 C CA . LEU A 1 85 ? 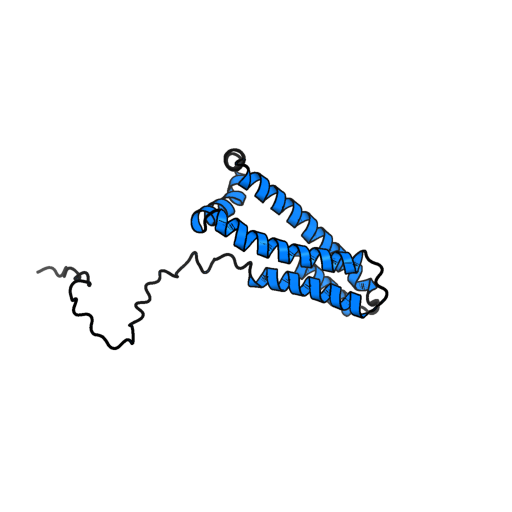-8.278 8.608 15.188 1.00 70.56 85 LEU A CA 1
ATOM 714 C C . LEU A 1 85 ? -6.811 9.075 15.148 1.00 70.56 85 LEU A C 1
ATOM 716 O O . LEU A 1 85 ? -6.137 8.891 14.139 1.00 70.56 85 LEU A O 1
ATOM 720 N N . ILE A 1 86 ? -6.279 9.609 16.252 1.00 70.75 86 ILE A N 1
ATOM 721 C CA . ILE A 1 86 ? -4.941 10.224 16.261 1.00 70.75 86 ILE A CA 1
ATOM 722 C C . ILE A 1 86 ? -3.831 9.190 16.061 1.00 70.75 86 ILE A C 1
ATOM 724 O O . ILE A 1 86 ? -2.960 9.397 15.221 1.00 70.75 86 ILE A O 1
ATOM 728 N N . ASN A 1 87 ? -3.842 8.067 16.780 1.00 72.62 87 ASN A N 1
ATOM 729 C CA . ASN A 1 87 ? -2.711 7.138 16.713 1.00 72.62 87 ASN A CA 1
ATOM 730 C C . ASN A 1 87 ? -2.833 6.163 15.546 1.00 72.62 87 ASN A C 1
ATOM 732 O O . ASN A 1 87 ? -1.839 5.844 14.896 1.00 72.62 87 ASN A O 1
ATOM 736 N N . ARG A 1 88 ? -4.041 5.668 15.261 1.00 74.81 88 ARG A N 1
ATOM 737 C CA . ARG A 1 88 ? -4.203 4.574 14.300 1.00 74.81 88 ARG A CA 1
ATOM 738 C C . ARG A 1 88 ? -4.370 5.068 12.877 1.00 74.81 88 ARG A C 1
ATOM 740 O O . ARG A 1 88 ? -3.729 4.527 11.978 1.00 74.81 88 ARG A O 1
ATOM 747 N N . ILE A 1 89 ? -5.206 6.085 12.670 1.00 80.62 89 ILE A N 1
ATOM 748 C CA . ILE A 1 89 ? -5.449 6.612 11.325 1.00 80.62 89 ILE A CA 1
ATOM 749 C C . ILE A 1 89 ? -4.233 7.385 10.836 1.00 80.62 89 ILE A C 1
ATOM 751 O O . ILE A 1 89 ? -3.844 7.174 9.697 1.00 80.62 89 ILE A O 1
ATOM 755 N N . THR A 1 90 ? -3.573 8.188 11.675 1.00 83.75 90 THR A N 1
ATOM 756 C CA . THR A 1 90 ? -2.379 8.943 11.252 1.00 83.75 90 THR A CA 1
ATOM 757 C C . THR A 1 90 ? -1.245 8.024 10.806 1.00 83.75 90 THR A C 1
ATOM 759 O O . THR A 1 90 ? -0.678 8.225 9.736 1.00 83.75 90 THR A O 1
ATOM 762 N N . VAL A 1 91 ? -0.942 6.971 11.574 1.00 85.44 91 VAL A N 1
ATOM 763 C CA . VAL A 1 91 ? 0.116 6.014 11.207 1.00 85.44 91 VAL A CA 1
ATOM 764 C C . VAL A 1 91 ? -0.278 5.191 9.979 1.00 85.44 91 VAL A C 1
ATOM 766 O O . VAL A 1 91 ? 0.547 4.955 9.094 1.00 85.44 91 VAL A O 1
ATOM 769 N N . TRP A 1 92 ? -1.548 4.783 9.888 1.00 87.62 92 TRP A N 1
ATOM 770 C CA . TRP A 1 92 ? -2.063 4.098 8.705 1.00 87.62 92 TRP A CA 1
ATOM 771 C C . TRP A 1 92 ? -1.980 4.981 7.453 1.00 87.62 92 TRP A C 1
ATOM 773 O O . TRP A 1 92 ? -1.481 4.514 6.429 1.00 87.62 92 TRP A O 1
ATOM 783 N N . LEU A 1 93 ? -2.407 6.244 7.550 1.00 89.12 93 LEU A N 1
ATOM 784 C CA . LEU A 1 93 ? -2.334 7.239 6.482 1.00 89.12 93 LEU A CA 1
ATOM 785 C C . LEU A 1 93 ? -0.889 7.445 6.057 1.00 89.12 93 LEU A C 1
ATOM 787 O O . LEU A 1 93 ? -0.598 7.278 4.885 1.00 89.12 93 LEU A O 1
ATOM 791 N N . LEU A 1 94 ? 0.026 7.712 6.993 1.00 91.12 94 LEU A N 1
ATOM 792 C CA . LEU A 1 94 ? 1.449 7.893 6.697 1.00 91.12 94 LEU A CA 1
ATOM 793 C C . LEU A 1 94 ? 2.014 6.709 5.899 1.00 91.12 94 LEU A C 1
ATOM 795 O O . LEU A 1 94 ? 2.644 6.893 4.859 1.00 91.12 94 LEU A O 1
ATOM 799 N N . SER A 1 95 ? 1.734 5.488 6.356 1.00 92.19 95 SER A N 1
ATOM 800 C CA . SER A 1 95 ? 2.126 4.266 5.655 1.00 92.19 95 SER A CA 1
ATOM 801 C C . SER A 1 95 ? 1.523 4.180 4.249 1.00 92.19 95 SER A C 1
ATOM 803 O O . SER A 1 95 ? 2.243 3.869 3.301 1.00 92.19 95 SER A O 1
ATOM 805 N N . GLN A 1 96 ? 0.221 4.449 4.088 1.00 92.44 96 GLN A N 1
ATOM 806 C CA . GLN A 1 96 ? -0.423 4.401 2.770 1.00 92.44 96 GLN A CA 1
ATOM 807 C C . GLN A 1 96 ? 0.119 5.475 1.834 1.00 92.44 96 GLN A C 1
ATOM 809 O O . GLN A 1 96 ? 0.374 5.176 0.673 1.00 92.44 96 GLN A O 1
ATOM 814 N N . THR A 1 97 ? 0.357 6.684 2.333 1.00 93.94 97 THR A N 1
ATOM 815 C CA . THR A 1 97 ? 0.912 7.782 1.547 1.00 93.94 97 THR A CA 1
ATOM 816 C C . THR A 1 97 ? 2.293 7.426 1.015 1.00 93.94 97 THR A C 1
ATOM 818 O O . THR A 1 97 ? 2.537 7.640 -0.163 1.00 93.94 97 THR A O 1
ATOM 821 N N . LEU A 1 98 ? 3.165 6.823 1.832 1.00 95.69 98 LEU A N 1
ATOM 822 C CA . LEU A 1 98 ? 4.490 6.366 1.39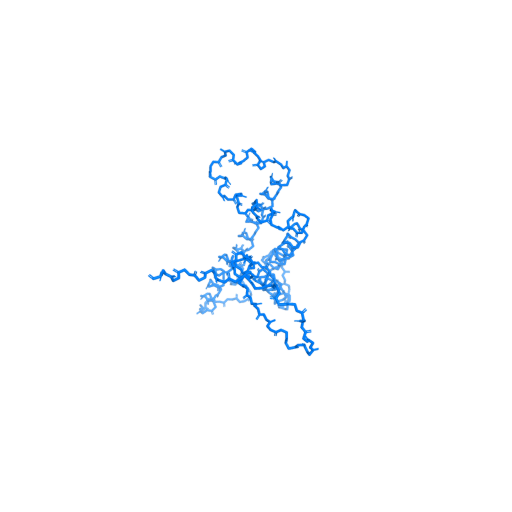0 1.00 95.69 98 LEU A CA 1
ATOM 823 C C . LEU A 1 98 ? 4.405 5.255 0.334 1.00 95.69 98 LEU A C 1
ATOM 825 O O . LEU A 1 98 ? 5.114 5.290 -0.669 1.00 95.69 98 LEU A O 1
ATOM 829 N N . ILE A 1 99 ? 3.515 4.278 0.531 1.00 94.50 99 ILE A N 1
ATOM 830 C CA . ILE A 1 99 ? 3.325 3.191 -0.437 1.00 94.50 99 ILE A CA 1
ATOM 831 C C . ILE A 1 99 ? 2.822 3.748 -1.774 1.00 94.50 99 ILE A C 1
ATOM 833 O O . ILE A 1 99 ? 3.361 3.406 -2.828 1.00 94.50 99 ILE A O 1
ATOM 837 N N . LEU A 1 100 ? 1.800 4.606 -1.738 1.00 95.31 100 LEU A N 1
ATOM 838 C CA . LEU A 1 100 ? 1.192 5.193 -2.929 1.00 95.31 100 LEU A CA 1
ATOM 839 C C . LEU A 1 100 ? 2.141 6.162 -3.630 1.00 95.31 100 LEU A C 1
ATOM 841 O O . LEU A 1 100 ? 2.251 6.101 -4.847 1.00 95.31 100 LEU A O 1
ATOM 845 N N . SER A 1 101 ? 2.857 7.014 -2.895 1.00 95.62 101 SER A N 1
ATOM 846 C CA . SER A 1 101 ? 3.800 7.962 -3.492 1.00 95.62 101 SER A CA 1
ATOM 847 C C . SER A 1 101 ? 4.986 7.244 -4.127 1.00 95.62 101 SER A C 1
ATOM 849 O O . SER A 1 101 ? 5.306 7.518 -5.280 1.00 95.62 101 SER A O 1
ATOM 851 N N . GLY A 1 102 ? 5.591 6.279 -3.430 1.00 94.25 102 GLY A N 1
ATOM 852 C CA . GLY A 1 102 ? 6.713 5.508 -3.957 1.00 94.25 102 GLY A CA 1
ATOM 853 C C . GLY A 1 102 ? 6.329 4.709 -5.203 1.00 94.25 102 GLY A C 1
ATOM 854 O O . GLY A 1 102 ? 7.028 4.770 -6.212 1.00 94.25 102 GLY A O 1
ATOM 855 N N . SER A 1 103 ? 5.183 4.020 -5.181 1.00 95.00 103 SER A N 1
ATOM 856 C CA . SER A 1 103 ? 4.709 3.258 -6.347 1.00 95.00 103 SER A CA 1
ATOM 857 C C . SER A 1 103 ? 4.261 4.159 -7.500 1.00 95.00 103 SER A C 1
ATOM 859 O O . SER A 1 103 ? 4.561 3.855 -8.651 1.00 95.00 103 SER A O 1
ATOM 861 N N . TYR A 1 104 ? 3.640 5.306 -7.214 1.00 94.81 104 TYR A N 1
ATOM 862 C CA . TYR A 1 104 ? 3.277 6.283 -8.237 1.00 94.81 104 TYR A CA 1
ATOM 863 C C . TYR A 1 104 ? 4.506 6.869 -8.937 1.00 94.81 104 TYR A C 1
ATOM 865 O O . TYR A 1 104 ? 4.556 6.926 -10.164 1.00 94.81 104 TYR A O 1
ATOM 873 N N . VAL A 1 105 ? 5.512 7.280 -8.160 1.00 94.31 105 VAL A N 1
ATOM 874 C CA . VAL A 1 105 ? 6.770 7.819 -8.689 1.00 94.31 105 VAL A CA 1
ATOM 875 C C . VAL A 1 105 ? 7.505 6.761 -9.508 1.00 94.31 105 VAL A C 1
ATOM 877 O O . VAL A 1 105 ? 8.025 7.083 -10.565 1.00 94.31 105 VAL A O 1
ATOM 880 N N . PHE A 1 106 ? 7.509 5.499 -9.085 1.00 94.06 106 PHE A N 1
ATOM 881 C CA . PHE A 1 106 ? 8.167 4.447 -9.858 1.00 94.06 106 PHE A CA 1
ATOM 882 C C . PHE A 1 106 ? 7.467 4.167 -11.200 1.00 94.06 106 PHE A C 1
ATOM 884 O O . PHE A 1 106 ? 8.130 3.983 -12.215 1.00 94.06 106 PHE A O 1
ATOM 891 N N . VAL A 1 107 ? 6.132 4.096 -11.202 1.00 92.94 107 VAL A N 1
ATOM 892 C CA . VAL A 1 107 ? 5.345 3.612 -12.352 1.00 92.94 107 VAL A CA 1
ATOM 893 C C . VAL A 1 107 ? 5.017 4.723 -13.348 1.00 92.94 107 VAL A C 1
ATOM 895 O O . VAL A 1 107 ? 5.036 4.490 -14.553 1.00 92.94 107 VAL A O 1
ATOM 898 N N . TYR A 1 108 ? 4.684 5.919 -12.860 1.00 91.62 108 TYR A N 1
ATOM 899 C CA . TYR A 1 108 ? 4.075 6.973 -13.678 1.00 91.62 108 TYR A CA 1
ATOM 900 C C . TYR A 1 108 ? 4.982 8.180 -13.921 1.00 91.62 108 TYR A C 1
ATOM 902 O O . TYR A 1 108 ? 4.693 8.983 -14.809 1.00 91.62 108 TYR A O 1
ATOM 910 N N . ARG A 1 109 ? 6.077 8.343 -13.166 1.00 89.56 109 ARG A N 1
ATOM 911 C CA . ARG A 1 109 ? 7.083 9.367 -13.482 1.00 89.56 109 ARG A CA 1
ATOM 912 C C . ARG A 1 109 ? 8.140 8.780 -14.408 1.00 89.56 109 ARG A C 1
ATOM 914 O O . ARG A 1 109 ? 8.648 7.689 -14.184 1.00 89.56 109 ARG A O 1
ATOM 921 N N . GLN A 1 110 ? 8.526 9.562 -15.410 1.00 84.25 110 GLN A N 1
ATOM 922 C CA . GLN A 1 110 ? 9.744 9.306 -16.168 1.00 84.25 110 GLN A CA 1
ATOM 923 C C . GLN A 1 110 ? 10.935 9.690 -15.289 1.00 84.25 110 GLN A C 1
ATOM 925 O O . GLN A 1 110 ? 11.234 10.872 -15.115 1.00 84.25 110 GLN A O 1
ATOM 930 N N . LEU A 1 111 ? 11.558 8.692 -14.667 1.00 89.00 111 LEU A N 1
ATOM 931 C CA . LEU A 1 111 ? 12.749 8.881 -13.849 1.00 89.00 111 LEU A CA 1
ATOM 932 C C . LEU A 1 111 ? 13.984 8.753 -14.741 1.00 89.00 111 LEU A C 1
ATOM 934 O O . LEU A 1 111 ? 14.145 7.757 -15.450 1.00 89.00 111 LEU A O 1
ATOM 938 N N . THR A 1 112 ? 14.839 9.770 -14.706 1.00 85.50 112 THR A N 1
ATOM 939 C CA . THR A 1 112 ? 16.056 9.852 -15.524 1.00 85.50 112 THR A CA 1
ATOM 940 C C . THR A 1 112 ? 17.229 9.132 -14.877 1.00 85.50 112 THR A C 1
ATOM 942 O O . THR A 1 112 ? 18.028 8.509 -15.566 1.00 85.50 112 THR A O 1
ATOM 945 N N . GLU A 1 113 ? 17.308 9.176 -13.549 1.00 89.25 113 GLU A N 1
ATOM 946 C CA . GLU A 1 113 ? 18.446 8.664 -12.796 1.00 89.25 113 GLU A CA 1
ATOM 947 C C . GLU A 1 113 ? 18.121 7.355 -12.072 1.00 89.25 113 GLU A C 1
ATOM 949 O O . GLU A 1 113 ? 17.055 7.193 -11.468 1.00 89.25 113 GLU A O 1
ATOM 954 N N . SER A 1 114 ? 19.082 6.429 -12.058 1.00 87.06 114 SER A N 1
ATOM 955 C CA . SER A 1 114 ? 18.938 5.113 -11.418 1.00 87.06 114 SER A CA 1
ATOM 956 C C . SER A 1 114 ? 18.638 5.211 -9.916 1.00 87.06 114 SER A C 1
ATOM 958 O O . SER A 1 114 ? 17.826 4.445 -9.395 1.00 87.06 114 SER A O 1
ATOM 960 N N . TRP A 1 115 ? 19.223 6.195 -9.223 1.00 90.00 115 TRP A N 1
ATOM 961 C CA . TRP A 1 115 ? 19.012 6.405 -7.787 1.00 90.00 115 TRP A CA 1
ATOM 962 C C . TRP A 1 115 ? 17.562 6.770 -7.445 1.00 90.00 115 TRP A C 1
ATOM 964 O O . TRP A 1 115 ? 17.096 6.448 -6.351 1.00 90.00 115 TRP A O 1
ATOM 974 N N . MET A 1 116 ? 16.821 7.387 -8.373 1.00 92.12 116 MET A N 1
ATOM 975 C CA . MET A 1 116 ? 15.422 7.758 -8.151 1.00 92.12 116 MET A CA 1
ATOM 976 C C . MET A 1 116 ? 14.523 6.520 -8.066 1.00 92.12 116 MET A C 1
ATOM 978 O O . MET A 1 116 ? 13.622 6.475 -7.229 1.00 92.12 116 MET A O 1
ATOM 982 N N . TYR A 1 117 ? 14.797 5.489 -8.875 1.00 91.38 117 TYR A N 1
ATOM 983 C CA . TYR A 1 117 ? 14.090 4.204 -8.802 1.00 91.38 117 TYR A CA 1
ATOM 984 C C . TYR A 1 117 ? 14.340 3.517 -7.457 1.00 91.38 117 TYR A C 1
ATOM 986 O O . TYR A 1 117 ? 13.405 3.029 -6.819 1.00 91.38 117 TYR A O 1
ATOM 994 N N . THR A 1 118 ? 15.587 3.535 -6.983 1.00 91.50 118 THR A N 1
ATOM 995 C CA . THR A 1 118 ? 15.948 2.994 -5.668 1.00 91.50 118 THR A CA 1
ATOM 996 C C . THR A 1 118 ? 15.255 3.758 -4.544 1.00 91.50 118 THR A C 1
ATOM 998 O O . THR A 1 118 ? 14.675 3.141 -3.653 1.00 91.50 118 THR A O 1
ATOM 1001 N N . ALA A 1 119 ? 15.242 5.093 -4.595 1.00 93.69 119 ALA A N 1
ATOM 1002 C CA . ALA A 1 119 ? 14.546 5.920 -3.610 1.00 93.69 119 ALA A CA 1
ATOM 1003 C C . ALA A 1 119 ? 13.035 5.634 -3.588 1.00 93.69 119 ALA A C 1
ATOM 1005 O O . ALA A 1 119 ? 12.444 5.489 -2.515 1.00 93.69 119 ALA A O 1
ATOM 1006 N N . ALA A 1 120 ? 12.410 5.484 -4.758 1.00 93.88 120 ALA A N 1
ATOM 1007 C CA . ALA A 1 120 ? 11.003 5.119 -4.870 1.00 93.88 120 ALA A CA 1
ATOM 1008 C C . ALA A 1 120 ? 10.715 3.744 -4.239 1.00 93.88 120 ALA A C 1
ATOM 1010 O O . ALA A 1 120 ? 9.798 3.626 -3.425 1.00 93.88 120 ALA A O 1
ATOM 1011 N N . LEU A 1 121 ? 11.538 2.726 -4.514 1.00 94.44 121 LEU A N 1
ATOM 1012 C CA . LEU A 1 121 ? 11.412 1.407 -3.883 1.00 94.44 121 LEU A CA 1
ATOM 1013 C C . LEU A 1 121 ? 11.612 1.462 -2.366 1.00 94.44 121 LEU A C 1
ATOM 1015 O O . LEU A 1 121 ? 10.816 0.886 -1.626 1.00 94.44 121 LEU A O 1
ATOM 1019 N N . MET A 1 122 ? 12.621 2.193 -1.887 1.00 95.25 122 MET A N 1
ATOM 1020 C CA . MET A 1 122 ? 12.862 2.374 -0.451 1.00 95.25 122 MET A CA 1
ATOM 1021 C C . MET A 1 122 ? 11.677 3.058 0.234 1.00 95.25 122 MET A C 1
ATOM 1023 O O . MET A 1 122 ? 11.307 2.674 1.341 1.00 95.25 122 MET A O 1
ATOM 1027 N N . THR A 1 123 ? 11.026 4.008 -0.442 1.00 95.50 123 THR A N 1
ATOM 1028 C CA . THR A 1 123 ? 9.806 4.666 0.049 1.00 95.50 123 THR A CA 1
ATOM 1029 C C . THR A 1 123 ? 8.658 3.661 0.208 1.00 95.50 123 THR A C 1
ATOM 1031 O O . THR A 1 123 ? 7.983 3.651 1.240 1.00 95.50 123 THR A O 1
ATOM 1034 N N . ILE A 1 124 ? 8.474 2.757 -0.763 1.00 94.69 124 ILE A N 1
ATOM 1035 C CA . ILE A 1 124 ? 7.468 1.684 -0.687 1.00 94.69 124 ILE A CA 1
ATOM 1036 C C . ILE A 1 124 ? 7.778 0.740 0.479 1.00 94.69 124 ILE A C 1
ATOM 1038 O O . ILE A 1 124 ? 6.898 0.456 1.295 1.00 94.69 124 ILE A O 1
ATOM 1042 N N . VAL A 1 125 ? 9.026 0.271 0.582 1.00 93.25 125 VAL A N 1
ATOM 1043 C CA . VAL A 1 125 ? 9.471 -0.642 1.647 1.00 93.25 125 VAL A CA 1
ATOM 1044 C C . VAL A 1 125 ? 9.291 -0.001 3.020 1.00 93.25 125 VAL A C 1
ATOM 1046 O O . VAL A 1 125 ? 8.738 -0.638 3.914 1.00 93.25 125 VAL A O 1
ATOM 1049 N N . LEU A 1 126 ? 9.666 1.269 3.183 1.00 93.81 126 LEU A N 1
ATOM 1050 C CA . LEU A 1 126 ? 9.469 2.020 4.422 1.00 93.81 126 LEU A CA 1
ATOM 1051 C C . LEU A 1 126 ? 7.982 2.130 4.780 1.00 93.81 126 LEU A C 1
ATOM 1053 O O . LEU A 1 126 ? 7.595 1.907 5.928 1.00 93.81 126 LEU A O 1
ATOM 1057 N N . GLY A 1 127 ? 7.130 2.409 3.792 1.00 92.12 127 GLY A N 1
ATOM 1058 C CA . GLY A 1 127 ? 5.685 2.440 3.978 1.00 92.12 127 GLY A CA 1
ATOM 1059 C C . GLY A 1 127 ? 5.130 1.103 4.480 1.00 92.12 127 GLY A C 1
ATOM 1060 O O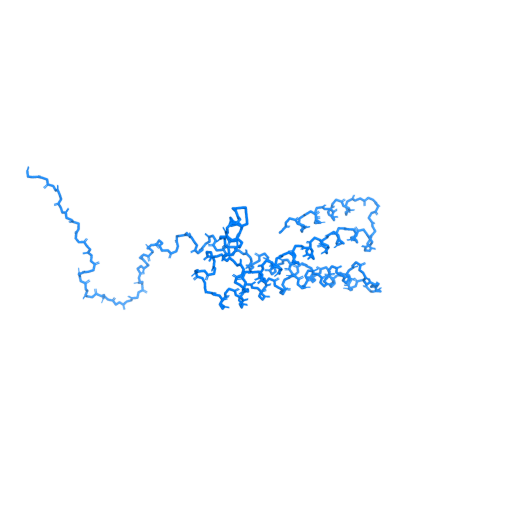 . GLY A 1 127 ? 4.327 1.088 5.419 1.00 92.12 127 GLY A O 1
ATOM 1061 N N . TYR A 1 128 ? 5.591 -0.027 3.932 1.00 90.75 128 TYR A N 1
ATOM 1062 C CA . TYR A 1 128 ? 5.222 -1.364 4.416 1.00 90.75 128 TYR A CA 1
ATOM 1063 C C . TYR A 1 128 ? 5.831 -1.717 5.769 1.00 90.75 128 TYR A C 1
ATOM 1065 O O . TYR A 1 128 ? 5.155 -2.352 6.577 1.00 90.75 128 TYR A O 1
ATOM 1073 N N . PHE A 1 129 ? 7.050 -1.270 6.056 1.00 90.12 129 PHE A N 1
ATOM 1074 C CA . PHE A 1 129 ? 7.688 -1.443 7.356 1.00 90.12 129 PHE A CA 1
ATOM 1075 C C . PHE A 1 129 ? 6.881 -0.750 8.460 1.00 90.12 129 PHE A C 1
ATOM 1077 O O . PHE A 1 129 ? 6.568 -1.363 9.483 1.00 90.12 129 PHE A O 1
ATOM 1084 N N . ILE A 1 130 ? 6.449 0.494 8.233 1.00 87.62 130 ILE A N 1
ATOM 1085 C CA . ILE A 1 130 ? 5.540 1.201 9.146 1.00 87.62 130 ILE A CA 1
ATOM 1086 C C . ILE A 1 130 ? 4.207 0.442 9.238 1.00 87.62 130 ILE A C 1
ATOM 1088 O O . ILE A 1 130 ? 3.705 0.184 10.332 1.00 87.62 130 ILE A O 1
ATOM 1092 N N . LYS A 1 131 ? 3.655 -0.010 8.105 1.00 85.50 131 LYS A N 1
ATOM 1093 C CA . LYS A 1 131 ? 2.423 -0.814 8.095 1.00 85.50 131 LYS A CA 1
ATOM 1094 C C . LYS A 1 131 ? 2.554 -2.065 8.962 1.00 85.50 131 LYS A C 1
ATOM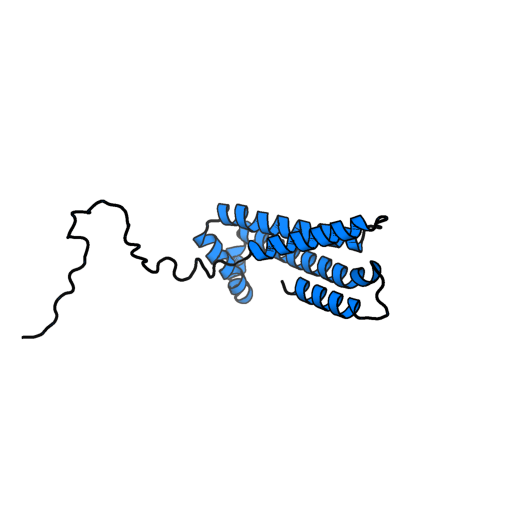 1096 O O . LYS A 1 131 ? 1.626 -2.401 9.675 1.00 85.50 131 LYS A O 1
ATOM 1101 N N . GLN A 1 132 ? 3.672 -2.779 8.915 1.00 82.62 132 GLN A N 1
ATOM 1102 C CA . GLN A 1 132 ? 3.833 -4.048 9.623 1.00 82.62 132 GLN A CA 1
ATOM 1103 C C . GLN A 1 132 ? 4.075 -3.859 11.123 1.00 82.62 132 GLN A C 1
ATOM 1105 O O . GLN A 1 132 ? 3.480 -4.572 11.930 1.00 82.62 132 GLN A O 1
ATOM 1110 N N . ASN A 1 133 ? 4.906 -2.886 11.501 1.00 78.62 133 ASN A N 1
ATOM 1111 C CA . ASN A 1 133 ? 5.270 -2.667 12.901 1.00 78.62 133 ASN A CA 1
ATOM 1112 C C . ASN A 1 133 ? 4.143 -2.030 13.721 1.00 78.62 133 ASN A C 1
ATOM 1114 O O . ASN A 1 133 ? 4.002 -2.333 14.904 1.00 78.62 133 ASN A O 1
ATOM 1118 N N . PHE A 1 134 ? 3.307 -1.200 13.094 1.00 70.31 134 PHE A N 1
ATOM 1119 C CA . PHE A 1 134 ? 2.270 -0.442 13.797 1.00 70.31 134 PHE A CA 1
ATOM 1120 C C . PHE A 1 134 ? 0.846 -0.981 13.584 1.00 70.31 134 PHE A C 1
ATOM 1122 O O . PHE A 1 134 ? -0.081 -0.538 14.261 1.00 70.31 134 PHE A O 1
ATOM 1129 N N . TYR A 1 135 ? 0.649 -1.962 12.691 1.00 58.97 135 TYR A N 1
ATOM 1130 C CA . TYR A 1 135 ? -0.659 -2.586 12.444 1.00 58.97 135 TYR A CA 1
ATOM 1131 C C . TYR A 1 135 ? -0.880 -3.887 13.216 1.00 58.97 135 TYR A C 1
ATOM 1133 O O . TYR A 1 135 ? -1.842 -4.578 12.908 1.00 58.97 135 TYR A O 1
ATOM 1141 N N . LYS A 1 136 ? -0.069 -4.255 14.222 1.00 50.69 136 LYS A N 1
ATOM 1142 C CA . LYS A 1 136 ? -0.482 -5.351 15.116 1.00 50.69 136 LYS A CA 1
ATOM 1143 C C . LYS A 1 136 ? -1.862 -4.984 15.688 1.00 50.69 136 LYS A C 1
ATOM 1145 O O . LYS A 1 136 ? -1.941 -4.027 16.465 1.00 50.69 136 LYS A O 1
ATOM 1150 N N . PRO A 1 137 ? -2.963 -5.681 15.320 1.00 45.94 137 PRO A N 1
ATOM 1151 C CA . PRO A 1 137 ? -4.139 -5.616 16.152 1.00 45.94 137 PRO A CA 1
ATOM 1152 C C . PRO A 1 137 ? -3.670 -6.126 17.501 1.00 45.94 137 PRO A C 1
ATOM 1154 O O . PRO A 1 137 ? -2.859 -7.048 17.604 1.00 45.94 137 PRO A O 1
ATOM 1157 N N . LEU A 1 138 ? -4.147 -5.474 18.533 1.00 45.50 138 LEU A N 1
ATOM 1158 C CA . LEU A 1 138 ? -3.879 -5.801 19.908 1.00 45.50 138 LEU A CA 1
ATOM 1159 C C . LEU A 1 138 ? -4.504 -7.146 20.320 1.00 45.50 138 LEU A C 1
ATOM 1161 O O . LEU A 1 138 ? -5.091 -7.261 21.386 1.00 45.50 138 LEU A O 1
ATOM 1165 N N . ALA A 1 139 ? -4.292 -8.209 19.544 1.00 38.25 139 ALA A N 1
ATOM 1166 C CA . ALA A 1 139 ? -4.392 -9.574 20.038 1.00 38.25 139 ALA A CA 1
ATOM 1167 C C . ALA A 1 139 ? -3.472 -9.791 21.262 1.00 38.25 139 ALA A C 1
ATOM 1169 O O . ALA A 1 139 ? -3.666 -10.743 22.000 1.00 38.25 139 ALA A O 1
ATOM 1170 N N . SER A 1 140 ? -2.521 -8.881 21.531 1.00 38.28 140 SER A N 1
ATOM 1171 C CA . SER A 1 140 ? -1.745 -8.836 22.777 1.00 38.28 140 SER A CA 1
ATOM 1172 C C . SER A 1 140 ? -2.213 -7.803 23.822 1.00 38.28 140 SER A C 1
ATOM 1174 O O . SER A 1 140 ? -1.550 -7.681 24.850 1.00 38.28 140 SER A O 1
ATOM 1176 N N . LEU A 1 141 ? -3.285 -7.027 23.593 1.00 45.91 141 LEU A N 1
ATOM 1177 C CA . LEU A 1 141 ? -3.982 -6.297 24.677 1.00 45.91 141 LEU A CA 1
ATOM 1178 C C . LEU A 1 141 ? -5.413 -6.809 24.931 1.00 45.91 141 LEU A C 1
ATOM 1180 O O . LEU A 1 141 ? -6.000 -6.415 25.929 1.00 45.91 141 LEU A O 1
ATOM 1184 N N . SER A 1 142 ? -5.936 -7.738 24.121 1.00 45.00 142 SER A N 1
ATOM 1185 C CA . SER A 1 142 ? -7.254 -8.376 24.314 1.00 45.00 142 SER A CA 1
ATOM 1186 C C . SER A 1 142 ? -7.172 -9.820 24.854 1.00 45.00 142 SER A C 1
ATOM 1188 O O . SER A 1 142 ? -8.132 -10.580 24.822 1.00 45.00 142 SER A O 1
ATOM 1190 N N . GLY A 1 143 ? -6.025 -10.221 25.403 1.00 41.94 143 GLY A N 1
ATOM 1191 C CA . GLY A 1 143 ? -5.896 -11.502 26.093 1.00 41.94 143 GLY A CA 1
ATOM 1192 C C . GLY A 1 143 ? -4.660 -11.531 26.979 1.00 41.94 143 GLY A C 1
ATOM 1193 O O . GLY A 1 143 ? -3.545 -11.510 26.481 1.00 41.94 143 GLY A O 1
ATOM 1194 N N . SER A 1 144 ? -4.863 -11.593 28.295 1.00 40.53 144 SER A N 1
ATOM 1195 C CA . SER A 1 144 ? -3.852 -12.005 29.282 1.00 40.53 144 SER A CA 1
ATOM 1196 C C . SER A 1 144 ? -2.801 -10.994 29.794 1.00 40.53 144 SER A C 1
ATOM 1198 O O . SER A 1 144 ? -1.823 -11.421 30.405 1.00 40.53 144 SER A O 1
ATOM 1200 N N . LYS A 1 145 ? -2.992 -9.668 29.690 1.00 40.12 145 LYS A N 1
ATOM 1201 C CA . LYS A 1 145 ? -2.224 -8.711 30.536 1.00 40.12 145 LYS A CA 1
ATOM 1202 C C . LYS A 1 145 ? -2.911 -8.289 31.841 1.00 40.12 145 LYS A C 1
ATOM 1204 O O . LYS A 1 145 ? -2.390 -7.432 32.538 1.00 40.12 145 LYS A O 1
ATOM 1209 N N . ASN A 1 146 ? -3.991 -8.984 32.198 1.00 39.66 146 ASN A N 1
ATOM 1210 C CA . ASN A 1 146 ? -4.438 -9.165 33.584 1.00 39.66 146 ASN A CA 1
ATOM 1211 C C . ASN A 1 146 ? -4.293 -10.638 34.015 1.00 39.66 146 ASN A C 1
ATOM 1213 O O . ASN A 1 146 ? -5.063 -11.128 34.834 1.00 39.66 146 ASN A O 1
ATOM 1217 N N . VAL A 1 147 ? -3.316 -11.378 33.470 1.00 42.53 147 VAL A N 1
ATOM 1218 C CA . VAL A 1 147 ? -2.765 -12.475 34.273 1.00 42.53 147 VAL A CA 1
ATOM 1219 C C . VAL A 1 147 ? -1.993 -11.776 35.372 1.00 42.53 147 VAL A C 1
ATOM 1221 O O . VAL A 1 147 ? -1.023 -11.074 35.096 1.00 42.53 147 VAL A O 1
ATOM 1224 N N . PHE A 1 148 ? -2.519 -11.895 36.584 1.00 47.09 148 PHE A N 1
ATOM 1225 C CA . PHE A 1 148 ? -1.929 -11.471 37.838 1.00 47.09 148 PHE A CA 1
ATOM 1226 C C . PHE A 1 148 ? -0.480 -11.959 37.925 1.00 47.09 148 PHE A C 1
ATOM 1228 O O . PHE A 1 148 ? -0.185 -13.017 38.470 1.00 47.09 148 PHE A O 1
ATOM 1235 N N . ILE A 1 149 ? 0.453 -11.186 37.375 1.00 40.66 149 ILE A N 1
ATOM 1236 C CA . ILE A 1 149 ? 1.847 -11.292 37.759 1.00 40.66 149 ILE A CA 1
ATOM 1237 C C . ILE A 1 149 ? 1.909 -10.531 39.077 1.00 40.66 149 ILE A C 1
ATOM 1239 O O . ILE A 1 149 ? 2.066 -9.310 39.090 1.00 40.66 149 ILE A O 1
ATOM 1243 N N . TYR A 1 150 ? 1.773 -11.261 40.186 1.00 40.06 150 TYR A N 1
ATOM 1244 C CA . TYR A 1 150 ? 2.364 -10.852 41.455 1.00 40.06 150 TYR A CA 1
ATOM 1245 C C . TYR A 1 150 ? 3.872 -10.778 41.226 1.00 40.06 150 TYR A C 1
ATOM 1247 O O . TYR A 1 150 ? 4.629 -11.707 41.497 1.00 40.06 150 TYR A O 1
ATOM 1255 N N . ARG A 1 151 ? 4.316 -9.676 40.621 1.00 35.75 151 ARG A N 1
ATOM 1256 C CA . ARG A 1 151 ? 5.723 -9.335 40.553 1.00 35.75 151 ARG A CA 1
ATOM 1257 C C . ARG A 1 151 ? 6.065 -8.920 41.967 1.00 35.75 151 ARG A C 1
ATOM 1259 O O . ARG A 1 151 ? 5.822 -7.778 42.342 1.00 35.75 151 ARG A O 1
ATOM 1266 N N . GLY A 1 152 ? 6.569 -9.879 42.740 1.00 37.91 152 GLY A N 1
ATOM 1267 C CA . GLY A 1 152 ? 7.257 -9.607 43.988 1.00 37.91 152 GLY A CA 1
ATOM 1268 C C . GLY A 1 152 ? 8.228 -8.466 43.730 1.00 37.91 152 GLY A C 1
ATOM 1269 O O . GLY A 1 152 ? 9.192 -8.611 42.973 1.00 37.91 152 GLY A O 1
ATOM 1270 N N . GLN A 1 153 ? 7.896 -7.301 44.278 1.00 36.28 153 GLN A N 1
ATOM 1271 C CA . GLN A 1 153 ? 8.802 -6.181 44.379 1.00 36.28 153 GLN A CA 1
ATOM 1272 C C . GLN A 1 153 ? 10.017 -6.698 45.148 1.00 36.28 153 GLN A C 1
ATOM 1274 O O . GLN A 1 153 ? 9.984 -6.845 46.365 1.00 36.28 153 GLN A O 1
ATOM 1279 N N . GLN A 1 154 ? 11.115 -6.943 44.436 1.00 42.16 154 GLN A N 1
ATOM 1280 C CA . GLN A 1 154 ? 12.434 -6.663 44.986 1.00 42.16 154 GLN A CA 1
ATOM 1281 C C . GLN A 1 154 ? 12.526 -5.142 45.141 1.00 42.16 154 GLN A C 1
ATOM 1283 O O . GLN A 1 154 ? 13.060 -4.424 44.303 1.00 42.16 154 GLN A O 1
ATOM 1288 N N . GLY A 1 155 ? 11.888 -4.663 46.198 1.00 37.62 155 GLY A N 1
ATOM 1289 C CA . GLY A 1 155 ? 12.046 -3.353 46.787 1.00 37.62 155 GLY A CA 1
ATOM 1290 C C . GLY A 1 155 ? 12.084 -3.618 48.278 1.00 37.62 155 GLY A C 1
ATOM 1291 O O . GLY A 1 155 ? 11.104 -4.080 48.850 1.00 37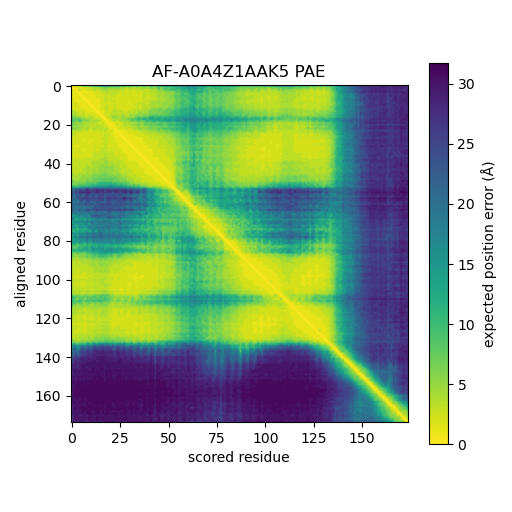.62 155 GLY A O 1
ATOM 1292 N N . SER A 1 156 ? 13.251 -3.429 48.876 1.00 44.56 156 SER A N 1
ATOM 1293 C CA . SER A 1 156 ? 13.466 -3.465 50.317 1.00 44.56 156 SER A CA 1
ATOM 1294 C C . SER A 1 156 ? 12.429 -2.589 51.028 1.00 44.56 156 SER A C 1
ATOM 1296 O O . SER A 1 156 ? 12.519 -1.364 50.986 1.00 44.56 156 SER A O 1
ATOM 1298 N N . GLY A 1 157 ? 11.438 -3.221 51.646 1.00 41.22 157 GLY A N 1
ATOM 1299 C CA . GLY A 1 157 ? 10.379 -2.550 52.388 1.00 41.22 157 GLY A CA 1
ATOM 1300 C C . GLY A 1 157 ? 9.250 -3.529 52.673 1.00 41.22 157 GLY A C 1
ATOM 1301 O O . GLY A 1 157 ? 8.448 -3.826 51.796 1.00 41.22 157 GLY A O 1
ATOM 1302 N N . PHE A 1 158 ? 9.218 -4.065 53.889 1.00 42.38 158 PHE A N 1
ATOM 1303 C CA . PHE A 1 158 ? 8.119 -4.891 54.383 1.00 42.38 158 PHE A CA 1
ATOM 1304 C C . PHE A 1 158 ? 6.802 -4.093 54.346 1.00 42.38 158 PHE A C 1
ATOM 1306 O O . PHE A 1 158 ? 6.749 -3.031 54.966 1.00 42.38 158 PHE A O 1
ATOM 1313 N N . PRO A 1 159 ? 5.724 -4.579 53.701 1.00 44.03 159 PRO A N 1
ATOM 1314 C CA . PRO A 1 159 ? 4.386 -4.079 53.963 1.00 44.03 159 PRO A CA 1
ATOM 1315 C C . PRO A 1 159 ? 3.794 -4.886 55.121 1.00 44.03 159 PRO A C 1
ATOM 1317 O O . PRO A 1 159 ? 3.466 -6.067 55.003 1.00 44.03 159 PRO A O 1
ATOM 1320 N N . GLU A 1 160 ? 3.681 -4.223 56.262 1.00 49.75 160 GLU A N 1
ATOM 1321 C CA . GLU A 1 160 ? 2.987 -4.663 57.467 1.00 49.75 160 GLU A CA 1
ATOM 1322 C C . GLU A 1 160 ? 1.468 -4.583 57.243 1.00 49.75 160 GLU A C 1
ATOM 1324 O O . GLU A 1 160 ? 0.792 -3.701 57.758 1.00 49.75 160 GLU A O 1
ATOM 1329 N N . ASN A 1 161 ? 0.912 -5.445 56.387 1.00 46.84 161 ASN A N 1
ATOM 1330 C CA . ASN A 1 161 ? -0.541 -5.529 56.247 1.00 46.84 161 ASN A CA 1
ATOM 1331 C C . ASN A 1 161 ? -0.984 -6.957 55.908 1.00 46.84 161 ASN A C 1
ATOM 1333 O O . ASN A 1 161 ? -0.957 -7.391 54.757 1.00 46.84 161 ASN A O 1
ATOM 1337 N N . ARG A 1 162 ? -1.338 -7.715 56.953 1.00 50.91 162 ARG A N 1
ATOM 1338 C CA . ARG A 1 162 ? -1.724 -9.136 56.882 1.00 50.91 162 ARG A CA 1
ATOM 1339 C C . ARG A 1 162 ? -3.163 -9.368 56.403 1.00 50.91 162 ARG A C 1
ATOM 1341 O O . ARG A 1 162 ? -3.544 -10.520 56.223 1.00 50.91 162 ARG A O 1
ATOM 1348 N N . ASP A 1 163 ? -3.915 -8.311 56.108 1.00 51.81 163 ASP A N 1
ATOM 1349 C CA . ASP A 1 163 ? -5.353 -8.410 55.822 1.00 51.81 163 ASP A CA 1
ATOM 1350 C C . ASP A 1 163 ? -5.694 -8.479 54.323 1.00 51.81 163 ASP A C 1
ATOM 1352 O O . ASP A 1 163 ? -6.860 -8.432 53.938 1.00 51.81 163 ASP A O 1
ATOM 1356 N N . GLN A 1 164 ? -4.693 -8.606 53.444 1.00 53.19 164 GLN A N 1
ATOM 1357 C CA . GLN A 1 164 ? -4.901 -8.611 51.988 1.00 53.19 164 GLN A CA 1
ATOM 1358 C C . GLN A 1 164 ? -5.028 -10.006 51.355 1.00 53.19 164 GLN A C 1
ATOM 1360 O O . GLN A 1 164 ? -5.154 -10.115 50.134 1.00 53.19 164 GLN A O 1
ATOM 1365 N N . PHE A 1 165 ? -5.027 -11.067 52.165 1.00 49.38 165 PHE A N 1
ATOM 1366 C CA . PHE A 1 165 ? -5.227 -12.435 51.693 1.00 49.38 165 PHE A CA 1
ATOM 1367 C C . PHE A 1 165 ? -6.635 -12.923 52.061 1.00 49.38 165 PHE A C 1
ATOM 1369 O O . PHE A 1 165 ? -6.963 -12.962 53.248 1.00 49.38 165 PHE A O 1
ATOM 1376 N N . PRO A 1 166 ? -7.479 -13.318 51.088 1.00 57.03 166 PRO A N 1
ATOM 1377 C CA . PRO A 1 166 ? -8.705 -14.031 51.408 1.00 57.03 166 PRO A CA 1
ATOM 1378 C C . PRO A 1 166 ? -8.328 -15.369 52.054 1.00 57.03 166 PRO A C 1
ATOM 1380 O O . PRO A 1 166 ? -7.662 -16.194 51.432 1.00 57.03 166 PRO A O 1
ATOM 1383 N N . GLN A 1 167 ? -8.712 -15.558 53.319 1.00 63.41 167 GLN A N 1
ATOM 1384 C CA . GLN A 1 167 ? -8.534 -16.830 54.014 1.00 63.41 167 GLN A CA 1
ATOM 1385 C C . GLN A 1 167 ? -9.402 -17.879 53.320 1.00 63.41 167 GLN A C 1
ATOM 1387 O O . GLN A 1 167 ? -10.624 -17.729 53.234 1.00 63.41 167 GLN A O 1
ATOM 1392 N N . GLU A 1 168 ? -8.768 -18.924 52.791 1.00 59.34 168 GLU A N 1
ATOM 1393 C CA . GLU A 1 168 ? -9.487 -20.087 52.290 1.00 59.34 168 GLU A CA 1
ATOM 1394 C 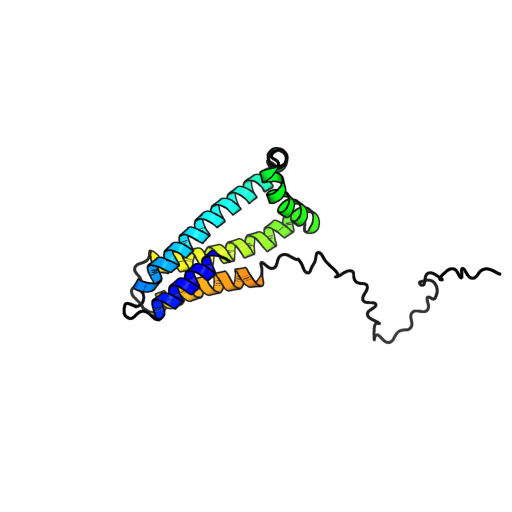C . GLU A 1 168 ? -10.299 -20.678 53.444 1.00 59.34 168 GLU A C 1
ATOM 1396 O O . GLU A 1 168 ? -9.774 -20.999 54.511 1.00 59.34 168 GLU A O 1
ATOM 1401 N N . LYS A 1 169 ? -11.617 -20.751 53.249 1.00 56.34 169 LYS A N 1
ATOM 1402 C CA . LYS A 1 169 ? -12.532 -21.355 54.209 1.00 56.34 169 LYS A CA 1
ATOM 1403 C C . LYS A 1 169 ? -12.244 -22.853 54.241 1.00 56.34 169 LYS A C 1
ATOM 1405 O O . LYS A 1 169 ? -12.571 -23.549 53.283 1.00 56.34 169 LYS A O 1
ATOM 1410 N N . ASP A 1 170 ? -11.651 -23.321 55.332 1.00 61.12 170 ASP A N 1
ATOM 1411 C CA . ASP A 1 170 ? -11.446 -24.743 55.585 1.00 61.12 170 ASP A CA 1
ATOM 1412 C C . ASP A 1 170 ? -12.815 -25.449 55.580 1.00 61.12 170 ASP A C 1
ATOM 1414 O O . ASP A 1 170 ? -13.719 -25.112 56.350 1.00 61.12 170 ASP A O 1
ATOM 1418 N N . VAL A 1 171 ? -13.010 -26.342 54.611 1.00 66.06 171 VAL A N 1
ATOM 1419 C CA . VAL A 1 171 ? -14.268 -27.068 54.358 1.00 66.06 171 VAL A CA 1
ATOM 1420 C C . VAL A 1 171 ? -14.150 -28.544 54.723 1.00 66.06 171 VAL A C 1
ATOM 1422 O O . VAL A 1 171 ? -14.934 -29.364 54.248 1.00 66.06 171 VAL A O 1
ATOM 1425 N N . THR A 1 172 ? -13.196 -28.899 55.582 1.00 63.28 172 THR A N 1
ATOM 1426 C CA . THR A 1 172 ? -13.060 -30.272 56.067 1.00 63.28 172 THR A CA 1
ATOM 1427 C C . THR A 1 172 ? -14.236 -30.619 57.006 1.00 63.28 172 THR A C 1
ATOM 1429 O O . THR A 1 172 ? -14.410 -29.940 58.020 1.00 63.28 172 THR A O 1
ATOM 1432 N N . PRO A 1 173 ? -15.092 -31.616 56.688 1.00 63.19 173 PRO A N 1
ATOM 1433 C CA . PRO A 1 173 ? -16.177 -32.044 57.578 1.00 63.19 173 PRO A CA 1
ATOM 1434 C C . PRO A 1 173 ? -15.638 -32.782 58.824 1.00 63.19 173 PRO A C 1
ATOM 1436 O O . PRO A 1 173 ? -14.549 -33.352 58.735 1.00 63.19 173 PRO A O 1
ATOM 1439 N N . PRO A 1 174 ? -16.380 -32.777 59.954 1.00 65.31 174 PRO A N 1
ATOM 1440 C CA . PRO A 1 174 ? -15.972 -33.392 61.225 1.00 65.31 174 PRO A CA 1
ATOM 1441 C C . PRO A 1 174 ? -15.925 -34.925 61.200 1.00 65.31 174 PRO A C 1
ATOM 1443 O O . PRO A 1 174 ? -16.701 -35.538 60.429 1.00 65.31 174 PRO A O 1
#

pLDDT: mean 75.28, std 18.6, range [35.75, 95.69]

Foldseek 3Di:
DVLVVVLVVQVVVLVPDPPDDPPVSSQVSLVSQLVVLVVVVVVVVVVVVCVVVPVLVVQCVPVVSVVVCVVVVVVCVVQPPVRCCVQPVVLLVQLSCLLNVLSCCLHPNPDPDPVSVVVSVVSNVVSVVSVVVRVPDPPVVVDDPPPPPPPPPPPPDDDPDPPPDDPDDPPDDD

Sequence (174 aa):
MFGFYLSFFWILITLFSSAFSWPTSLIPPLQFLFWWNFIFSAFWLVLIFIVVFGLLGFLLRIPVLGILLQGIRNQVTEIGWAKFLINRITVWLLSQTLILSGSYVFVYRQLTESWMYTAALMTIVLGYFIKQNFYKPLASLSGSKNVFIYRGQQGSGFPENRDQFPQEKDVTPP

Solvent-accessible surface area (backbone atoms only — not comparable to full-atom values): 10212 Å² total; per-residue (Å²): 112,67,59,56,54,56,27,48,52,48,49,54,58,44,67,75,38,94,84,55,43,92,71,68,64,52,33,63,40,37,46,51,39,30,53,52,54,49,53,54,50,51,54,50,51,54,49,51,49,44,52,71,73,58,46,45,74,64,45,50,74,38,71,78,54,25,64,67,48,47,61,53,51,52,52,35,71,75,59,32,61,69,54,42,50,60,58,52,47,49,53,50,46,54,17,48,51,29,31,42,49,14,29,43,49,54,56,74,43,91,72,88,50,74,67,55,52,51,51,20,50,50,34,27,53,50,12,50,51,48,45,61,74,71,59,65,70,54,72,73,73,76,54,72,83,80,57,82,72,82,70,77,70,93,54,97,68,86,78,94,65,88,81,83,61,85,75,78,77,84,78,80,80,135

Secondary structure (DSSP, 8-state):
-HHHHHHHHHHHHHHTSTT--TTGGGHHHHHHHHHHHHHHHHHHHHHHHHHHTTTHHHHTTSHHHHHHHHHHHHHHHHH-HHHIIIIIIHHHHHHHHHHHHHHHHHHHS---SHHHHHHHHHHHHHHHHHHHHH---STTTSSSTTS--------S-----GGGSPPP------

Radius of gyration: 25.47 Å; Cα contacts (8 Å, |Δi|>4): 104; chains: 1; bounding box: 48×44×81 Å

Organism: NCBI:txid2484932

Mean predicted aligned error: 14.19 Å